Protein AF-A0A1V5JWS6-F1 (afdb_monomer_lite)

Secondary structure (DSSP, 8-state):
--SSGGGS-HHHHHHHHHHHHHHHHHHHHHTHHHH--SEEEEEEEEE-SSSEEEEEEEEETTEEEEEEEEEE-SSTTSPPEEEEEEETTEEHHHHHHHHHHHHHHHS-HHHHHHHHHHHHHHHHHT-

Structure (mmCIF, N/CA/C/O backbone):
data_AF-A0A1V5JWS6-F1
#
_entry.id   AF-A0A1V5JWS6-F1
#
loop_
_atom_site.group_PDB
_atom_site.id
_atom_site.type_symbol
_atom_site.label_atom_id
_atom_site.label_alt_id
_atom_site.label_comp_id
_atom_site.label_asym_id
_atom_site.label_entity_id
_atom_site.label_seq_id
_atom_site.pdbx_PDB_ins_code
_atom_site.Cartn_x
_atom_site.Cartn_y
_atom_site.Cartn_z
_atom_site.occupancy
_atom_site.B_iso_or_equiv
_atom_site.auth_seq_id
_atom_site.auth_comp_id
_atom_site.auth_asym_id
_atom_site.auth_atom_id
_atom_site.pdbx_PDB_model_num
ATOM 1 N N . MET A 1 1 ? -1.073 8.349 -0.231 1.00 43.94 1 MET A N 1
ATOM 2 C CA . MET A 1 1 ? -1.760 7.621 0.883 1.00 43.94 1 MET A CA 1
ATOM 3 C C . MET A 1 1 ? -2.513 8.526 1.893 1.00 43.94 1 MET A C 1
ATOM 5 O O . MET A 1 1 ? -2.776 8.105 3.016 1.00 43.94 1 MET A O 1
ATOM 9 N N . THR A 1 2 ? -2.927 9.748 1.540 1.00 46.72 2 THR A N 1
ATOM 10 C CA . THR A 1 2 ? -3.382 10.764 2.520 1.00 46.72 2 THR A CA 1
ATOM 11 C C . THR A 1 2 ? -4.887 10.814 2.816 1.00 46.72 2 THR A C 1
ATOM 13 O O . THR A 1 2 ? -5.272 11.466 3.775 1.00 46.72 2 THR A O 1
ATOM 16 N N . THR A 1 3 ? -5.767 10.122 2.081 1.00 59.97 3 THR A N 1
ATOM 17 C CA . THR A 1 3 ? -7.222 10.414 2.160 1.00 59.97 3 THR A CA 1
ATOM 18 C C . THR A 1 3 ? -8.079 9.500 3.051 1.00 59.97 3 THR A C 1
ATOM 20 O O . THR A 1 3 ? -9.277 9.743 3.152 1.00 59.97 3 THR A O 1
ATOM 23 N N . PHE A 1 4 ? -7.549 8.426 3.650 1.00 70.19 4 PHE A N 1
ATOM 24 C CA . 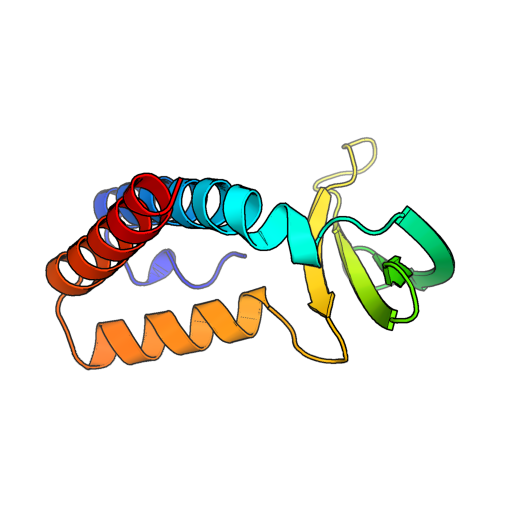PHE A 1 4 ? -8.373 7.523 4.482 1.00 70.19 4 PHE A CA 1
ATOM 25 C C . PHE A 1 4 ? -8.451 7.985 5.945 1.00 70.19 4 PHE A C 1
ATOM 27 O O . PHE A 1 4 ? -9.533 8.166 6.492 1.00 70.19 4 PHE A O 1
ATOM 34 N N . CYS A 1 5 ? -7.296 8.257 6.553 1.00 76.62 5 CYS A N 1
ATOM 35 C CA . CYS A 1 5 ? -7.201 8.702 7.942 1.00 76.62 5 CYS A CA 1
ATOM 36 C C . CYS A 1 5 ? -7.892 10.030 8.298 1.00 76.62 5 CYS A C 1
ATOM 38 O O . CYS A 1 5 ? -8.340 10.120 9.435 1.00 76.62 5 CYS A O 1
ATOM 40 N N . PRO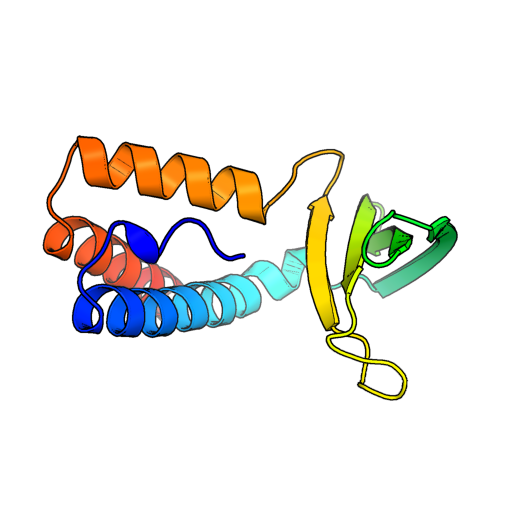 A 1 6 ? -8.017 11.038 7.410 1.00 73.56 6 PRO A N 1
ATOM 41 C CA . PRO A 1 6 ? -8.716 12.282 7.747 1.00 73.56 6 PRO A CA 1
ATOM 42 C C . PRO A 1 6 ? -10.186 12.095 8.146 1.00 73.56 6 PRO A C 1
ATOM 44 O O . PRO A 1 6 ? -10.759 12.978 8.769 1.00 73.56 6 PRO A O 1
ATOM 47 N N . LYS A 1 7 ? -10.801 10.954 7.802 1.00 76.44 7 LYS A N 1
ATOM 48 C CA . LYS A 1 7 ? -12.180 10.611 8.185 1.00 76.44 7 LYS A CA 1
ATOM 49 C C . LYS A 1 7 ? -12.288 9.896 9.541 1.00 76.44 7 LYS A C 1
ATOM 51 O O . LYS A 1 7 ? -13.389 9.545 9.947 1.00 76.44 7 LYS A O 1
ATOM 56 N N . LEU A 1 8 ? -11.167 9.637 10.215 1.00 84.75 8 LEU A N 1
ATOM 57 C CA . LEU A 1 8 ? -11.093 8.912 11.485 1.00 84.75 8 LEU A CA 1
ATOM 58 C C . LEU A 1 8 ? -10.537 9.814 12.589 1.00 84.75 8 LEU A C 1
ATOM 60 O O . LEU A 1 8 ? -9.748 10.721 12.322 1.00 84.75 8 LEU A O 1
ATOM 64 N N . LYS A 1 9 ? -10.867 9.509 13.851 1.00 91.44 9 LYS A N 1
ATOM 65 C CA . LYS A 1 9 ? -10.172 10.125 14.993 1.00 91.44 9 LYS A CA 1
ATOM 66 C C . LYS A 1 9 ? -8.670 9.783 14.931 1.00 91.44 9 LYS A C 1
ATOM 68 O O . LYS A 1 9 ? -8.318 8.693 14.469 1.00 91.44 9 LYS A O 1
ATOM 73 N N . PRO A 1 10 ? -7.762 10.639 15.438 1.00 90.12 10 PRO A N 1
ATOM 74 C CA . PRO A 1 10 ? -6.320 10.369 15.401 1.00 90.12 10 PRO A CA 1
ATOM 75 C C . PRO A 1 10 ? -5.925 9.009 15.999 1.00 90.12 10 PRO A C 1
ATOM 77 O O . PRO A 1 10 ? -5.095 8.296 15.434 1.00 90.12 10 PRO A O 1
ATOM 80 N N . THR A 1 11 ? -6.571 8.613 17.100 1.00 92.50 11 THR A N 1
ATOM 81 C CA . THR A 1 11 ? -6.378 7.310 17.755 1.00 92.50 11 THR A CA 1
ATOM 82 C C . THR A 1 11 ? -6.822 6.146 16.870 1.00 92.50 11 THR A C 1
ATOM 84 O O . THR A 1 11 ? -6.060 5.202 16.681 1.00 92.50 11 THR A O 1
ATOM 87 N N . GLN A 1 12 ? -7.991 6.256 16.237 1.00 93.00 12 GLN A N 1
ATOM 88 C CA . GLN A 1 12 ? -8.510 5.266 15.289 1.00 93.00 12 GLN A CA 1
ATOM 89 C C . GLN A 1 12 ? -7.609 5.136 14.052 1.00 93.00 12 GLN A C 1
ATOM 91 O O . GLN A 1 12 ? -7.294 4.032 13.619 1.00 93.00 12 GLN A O 1
ATOM 96 N N . CYS A 1 13 ? -7.110 6.247 13.499 1.00 91.62 13 CYS A N 1
ATOM 97 C CA . CYS A 1 13 ? -6.147 6.191 12.395 1.00 91.62 13 CYS A CA 1
ATOM 98 C C . CYS A 1 13 ? -4.843 5.485 12.809 1.00 91.62 13 CYS A C 1
ATOM 100 O O . CYS A 1 13 ? -4.284 4.720 12.018 1.00 91.62 13 CYS A O 1
ATOM 102 N N . LYS A 1 14 ? -4.346 5.728 14.031 1.00 92.25 14 LYS A N 1
ATOM 103 C CA . LYS A 1 14 ? -3.151 5.052 14.556 1.00 92.25 14 LYS A CA 1
ATOM 104 C C . LYS A 1 14 ? -3.378 3.544 14.678 1.00 92.25 14 LYS A C 1
ATOM 106 O O . LYS A 1 14 ? -2.564 2.786 14.154 1.00 92.25 14 LYS A O 1
ATOM 111 N N . GLU A 1 15 ? -4.485 3.128 15.291 1.00 93.88 15 GLU A N 1
ATOM 112 C CA . GLU A 1 15 ? -4.831 1.709 15.436 1.00 93.88 15 GLU A CA 1
ATOM 113 C C . GLU A 1 15 ? -5.005 1.036 14.069 1.00 93.88 15 GLU A C 1
ATOM 115 O O . GLU A 1 15 ? -4.395 0.002 13.803 1.00 93.88 15 GLU A O 1
ATOM 120 N N . PHE A 1 16 ? -5.752 1.663 13.157 1.00 92.19 16 PHE A N 1
ATOM 121 C CA . PHE A 1 16 ? -5.933 1.149 11.802 1.00 92.19 16 PHE A CA 1
ATOM 122 C C . PHE A 1 16 ? -4.601 0.935 11.085 1.00 92.19 16 PHE A C 1
ATOM 124 O O . PHE A 1 16 ? -4.388 -0.127 10.506 1.00 92.19 16 PHE A O 1
ATOM 131 N N . LYS A 1 17 ? -3.683 1.912 11.134 1.00 90.56 17 LYS A N 1
ATOM 132 C CA . LYS A 1 17 ? -2.356 1.773 10.516 1.00 90.56 17 LYS A CA 1
ATOM 133 C C . LYS A 1 17 ? -1.596 0.584 11.093 1.00 90.56 17 LYS A C 1
ATOM 135 O O . LYS A 1 17 ? -1.024 -0.179 10.323 1.00 90.56 17 LYS A O 1
ATOM 140 N N . GLN A 1 18 ? -1.590 0.425 12.416 1.00 93.50 18 GLN A N 1
ATOM 141 C CA . GLN A 1 18 ? -0.894 -0.679 13.081 1.00 93.50 18 GLN A CA 1
ATOM 142 C C . GLN A 1 18 ? -1.459 -2.035 12.645 1.00 93.50 18 GLN A C 1
ATOM 144 O O . GLN A 1 18 ? -0.713 -2.868 12.131 1.00 93.50 18 GLN A O 1
ATOM 149 N N . VAL A 1 19 ? -2.777 -2.213 12.756 1.00 93.19 19 VAL A N 1
ATOM 150 C CA . VAL A 1 19 ? -3.462 -3.464 12.399 1.00 93.19 19 VAL A CA 1
ATOM 151 C C . VAL A 1 19 ? -3.326 -3.760 10.905 1.00 93.19 19 VAL A C 1
ATOM 153 O O . VAL A 1 19 ? -3.056 -4.890 10.513 1.00 93.19 19 VAL A O 1
ATOM 156 N N . PHE A 1 20 ? -3.458 -2.754 10.039 1.00 88.94 20 PHE A N 1
ATOM 157 C CA . PHE A 1 20 ? -3.332 -2.957 8.598 1.00 88.94 20 PHE A CA 1
ATOM 158 C C . PHE A 1 20 ? -1.898 -3.320 8.184 1.00 88.94 20 PHE A C 1
ATOM 160 O O . PHE A 1 20 ? -1.716 -4.199 7.345 1.00 88.94 20 PHE A O 1
ATOM 167 N N . ILE A 1 21 ? -0.872 -2.713 8.795 1.00 88.44 21 ILE A N 1
ATOM 168 C CA . ILE A 1 21 ? 0.532 -3.098 8.566 1.00 88.44 21 ILE A CA 1
ATOM 169 C C . ILE A 1 21 ? 0.765 -4.553 8.985 1.00 88.44 21 ILE A C 1
ATOM 171 O O . ILE A 1 21 ? 1.408 -5.298 8.245 1.00 88.44 21 ILE A O 1
ATOM 175 N N . GLU A 1 22 ? 0.243 -4.975 10.138 1.00 89.81 22 GLU A N 1
ATOM 176 C CA . GLU A 1 22 ? 0.346 -6.365 10.591 1.00 89.81 22 GLU A CA 1
ATOM 177 C C . GLU A 1 22 ? -0.383 -7.329 9.649 1.00 89.81 22 GLU A C 1
ATOM 179 O O . GLU A 1 22 ? 0.175 -8.364 9.284 1.00 89.81 22 GLU A O 1
ATOM 184 N N . LEU A 1 23 ? -1.582 -6.972 9.183 1.00 87.38 23 LEU A N 1
ATOM 185 C CA . LEU A 1 23 ? -2.329 -7.757 8.202 1.00 87.38 23 LEU A CA 1
ATOM 186 C C . LEU A 1 23 ? -1.536 -7.932 6.909 1.00 87.38 23 LEU A C 1
ATOM 188 O O . LEU A 1 23 ? -1.443 -9.047 6.397 1.00 87.38 23 LEU A O 1
ATOM 192 N N . ILE A 1 24 ? -0.945 -6.858 6.380 1.00 82.00 24 ILE A N 1
ATOM 193 C CA . ILE A 1 24 ? -0.111 -6.949 5.182 1.00 82.00 24 ILE A CA 1
ATOM 194 C C . ILE A 1 24 ? 1.113 -7.814 5.462 1.00 82.00 24 ILE A C 1
ATOM 196 O O . ILE A 1 24 ? 1.340 -8.743 4.709 1.00 82.00 24 ILE A O 1
ATOM 200 N N . ARG A 1 25 ? 1.851 -7.620 6.560 1.00 82.56 25 ARG A N 1
ATOM 201 C CA . ARG A 1 25 ? 3.010 -8.473 6.894 1.00 82.56 25 ARG A CA 1
ATOM 202 C C . ARG A 1 25 ? 2.635 -9.950 7.001 1.00 82.56 25 ARG A C 1
ATOM 204 O O . ARG A 1 25 ? 3.288 -10.791 6.394 1.00 82.56 25 ARG A O 1
ATOM 211 N N . THR A 1 26 ? 1.566 -10.263 7.725 1.00 81.38 26 THR A N 1
ATOM 212 C CA . THR A 1 26 ? 1.133 -11.643 7.982 1.00 81.38 26 THR A CA 1
ATOM 213 C C . THR A 1 26 ? 0.591 -12.299 6.714 1.00 81.38 26 THR A C 1
ATOM 215 O O . THR A 1 26 ? 0.991 -13.410 6.371 1.00 81.38 26 THR A O 1
ATOM 218 N N . SER A 1 27 ? -0.250 -11.584 5.960 1.00 73.50 27 SER A N 1
ATOM 219 C CA . SER A 1 27 ? -0.760 -12.070 4.675 1.00 73.50 27 SER A CA 1
ATOM 220 C C . SER A 1 27 ? 0.329 -12.148 3.614 1.00 73.50 27 SER A C 1
ATOM 222 O O . SER A 1 27 ? 0.278 -13.049 2.788 1.00 73.50 27 SER A O 1
ATOM 224 N N . SER A 1 28 ? 1.329 -11.263 3.648 1.00 60.44 28 SER A N 1
ATOM 225 C CA . SER A 1 28 ? 2.505 -11.324 2.789 1.00 60.44 28 SER A CA 1
ATOM 226 C C . SER A 1 28 ? 3.349 -12.536 3.112 1.00 60.44 28 SER A C 1
ATOM 228 O O . SER A 1 28 ? 3.798 -13.139 2.162 1.00 60.44 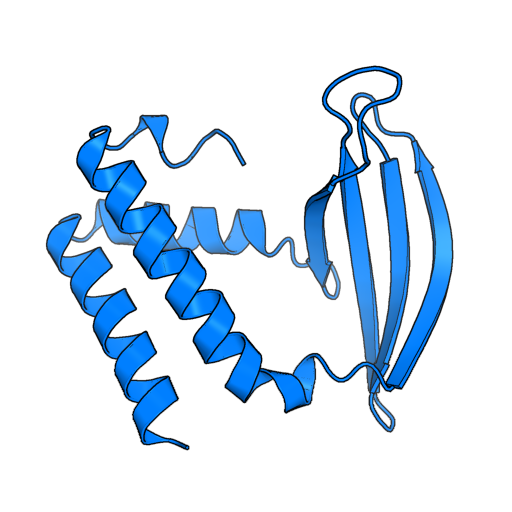28 SER A O 1
ATOM 230 N N . VAL A 1 29 ? 3.499 -12.968 4.373 1.00 52.84 29 VAL A N 1
ATOM 231 C CA . VAL A 1 29 ? 4.194 -14.232 4.696 1.00 52.84 29 VAL A CA 1
ATOM 232 C C . VAL A 1 29 ? 3.500 -15.437 4.050 1.00 52.84 29 VAL A C 1
ATOM 234 O O . VAL A 1 29 ? 4.173 -16.281 3.469 1.00 52.84 29 VAL A O 1
ATOM 237 N N . LYS A 1 30 ? 2.161 -15.484 4.041 1.00 53.00 30 LYS A N 1
ATOM 238 C CA . LYS A 1 30 ? 1.397 -16.523 3.321 1.00 53.00 30 LYS A CA 1
ATOM 239 C C . LYS A 1 30 ? 1.461 -16.345 1.797 1.00 53.00 30 LYS A C 1
ATOM 241 O O . LYS A 1 30 ? 1.637 -17.296 1.041 1.00 53.00 30 LYS A O 1
ATOM 246 N N . LYS A 1 31 ? 1.369 -15.097 1.331 1.00 49.78 31 LYS A N 1
ATOM 247 C CA . LYS A 1 31 ? 1.534 -14.699 -0.070 1.00 49.78 31 LYS A CA 1
ATOM 248 C C . LYS A 1 31 ? 3.001 -14.614 -0.492 1.00 49.78 31 LYS A C 1
ATOM 250 O O . LYS A 1 31 ? 3.238 -14.227 -1.627 1.00 49.78 31 LYS A O 1
ATOM 255 N N . LEU A 1 32 ? 3.984 -15.029 0.311 1.00 42.47 32 LEU A N 1
ATOM 256 C CA . LEU A 1 32 ? 5.358 -15.185 -0.172 1.00 42.47 32 LEU A CA 1
ATOM 257 C C . LEU A 1 32 ? 5.362 -16.230 -1.296 1.00 42.47 32 LEU A C 1
ATOM 259 O O . LEU A 1 32 ? 6.205 -16.159 -2.167 1.00 42.47 32 LEU A O 1
ATOM 263 N N . GLY A 1 33 ? 4.356 -17.109 -1.389 1.00 44.06 33 GLY A N 1
ATOM 264 C CA . GLY A 1 33 ? 4.121 -17.926 -2.583 1.00 44.06 33 GLY A CA 1
ATOM 265 C C . GLY A 1 33 ? 3.624 -17.182 -3.840 1.00 44.06 33 GLY A C 1
ATOM 266 O O . GLY A 1 33 ? 3.716 -17.756 -4.911 1.00 44.06 33 GLY A O 1
ATOM 267 N N . ARG A 1 34 ? 3.097 -15.948 -3.744 1.00 45.81 34 ARG A N 1
ATOM 268 C CA . ARG A 1 34 ? 2.684 -15.070 -4.873 1.00 45.81 34 ARG A CA 1
ATOM 269 C C . ARG A 1 34 ? 3.574 -13.828 -5.054 1.00 45.81 34 ARG A C 1
ATOM 271 O O . ARG A 1 34 ? 3.477 -13.163 -6.075 1.00 45.81 34 ARG A O 1
ATOM 278 N N . TYR A 1 35 ? 4.403 -13.501 -4.063 1.00 53.56 35 TYR A N 1
ATOM 279 C CA . TYR A 1 35 ? 5.378 -12.401 -4.087 1.00 53.56 35 TYR A CA 1
ATOM 280 C C . TYR A 1 35 ? 6.833 -12.894 -4.161 1.00 53.56 35 TYR A C 1
ATOM 282 O O . TYR A 1 35 ? 7.750 -12.077 -4.122 1.00 53.56 35 TYR A O 1
ATOM 290 N N . ARG A 1 36 ? 7.064 -14.210 -4.281 1.00 60.38 36 ARG A N 1
ATOM 291 C CA . ARG A 1 36 ? 8.321 -14.772 -4.791 1.00 60.38 36 ARG A CA 1
ATOM 292 C C . ARG A 1 36 ? 8.369 -14.479 -6.281 1.00 60.38 36 ARG A C 1
ATOM 294 O O . ARG A 1 36 ? 8.078 -15.340 -7.085 1.00 60.38 36 ARG A O 1
ATOM 301 N N . ALA A 1 37 ? 8.642 -13.246 -6.665 1.00 70.00 37 ALA A N 1
ATOM 302 C CA . ALA A 1 37 ? 9.152 -13.072 -8.007 1.00 70.00 37 ALA A CA 1
ATOM 303 C C . ALA A 1 37 ? 10.585 -13.613 -7.984 1.00 70.00 37 ALA A C 1
ATOM 305 O O . ALA A 1 37 ? 11.413 -13.134 -7.208 1.00 70.00 37 ALA A O 1
ATOM 306 N N . ASP A 1 38 ? 10.855 -14.636 -8.782 1.00 80.19 38 ASP A N 1
ATOM 307 C CA . ASP A 1 38 ? 12.199 -15.188 -8.947 1.00 80.19 38 ASP A CA 1
ATOM 308 C C . ASP A 1 38 ? 13.064 -14.222 -9.772 1.00 80.19 38 ASP A C 1
ATOM 310 O O . ASP A 1 38 ? 14.287 -14.184 -9.646 1.00 80.19 38 ASP A O 1
ATOM 314 N N . LYS A 1 39 ? 12.414 -13.405 -10.611 1.00 85.88 39 LYS A N 1
ATOM 315 C CA . LYS A 1 39 ? 13.044 -12.389 -11.448 1.00 85.88 39 LYS A CA 1
ATOM 316 C C . LYS A 1 39 ? 12.133 -11.176 -11.603 1.00 85.88 39 LYS A C 1
ATOM 318 O O . LYS A 1 39 ? 10.916 -11.311 -11.728 1.00 85.88 39 LYS A O 1
ATOM 323 N N . PHE A 1 40 ? 12.755 -10.005 -11.676 1.00 89.12 40 PHE A N 1
ATOM 324 C CA . PHE A 1 40 ? 12.120 -8.776 -12.132 1.00 89.12 40 PHE A CA 1
ATOM 325 C C . PHE A 1 40 ? 12.761 -8.306 -13.433 1.00 89.12 40 PHE A C 1
ATOM 327 O O . PHE A 1 40 ? 13.968 -8.450 -13.631 1.00 89.12 40 PHE A O 1
ATOM 334 N N . GLU A 1 41 ? 11.953 -7.724 -14.306 1.00 94.62 41 GLU A N 1
ATOM 335 C CA . GLU A 1 41 ? 12.404 -7.039 -15.510 1.00 94.62 41 GLU A CA 1
ATOM 336 C C . GLU A 1 41 ? 11.972 -5.581 -15.445 1.00 94.62 41 GLU A C 1
ATOM 338 O O . GLU A 1 41 ? 10.795 -5.286 -15.256 1.00 94.62 41 GLU A O 1
ATOM 343 N N . TYR A 1 42 ? 12.938 -4.676 -15.573 1.00 96.06 42 TYR A N 1
ATOM 344 C CA . TYR A 1 42 ? 12.694 -3.243 -15.648 1.00 96.06 42 TYR A CA 1
ATOM 345 C C . TYR A 1 42 ? 12.368 -2.868 -17.093 1.00 96.06 42 TYR A C 1
ATOM 347 O O . TYR A 1 42 ? 13.176 -3.102 -17.988 1.00 96.06 42 TYR A O 1
ATOM 355 N N . LEU A 1 43 ? 11.189 -2.287 -17.307 1.00 96.81 43 LEU A N 1
ATOM 356 C CA . LEU A 1 43 ? 10.701 -1.907 -18.634 1.00 96.81 43 LEU A CA 1
ATOM 357 C C . LEU A 1 43 ? 10.914 -0.423 -18.949 1.00 96.81 43 LEU A C 1
ATOM 359 O O . LEU A 1 43 ? 10.688 0.001 -20.079 1.00 96.81 43 LEU A O 1
ATOM 363 N N . GLY A 1 44 ? 11.320 0.369 -17.957 1.00 97.12 44 GLY A N 1
ATOM 364 C CA . GLY A 1 44 ? 11.475 1.812 -18.084 1.00 97.12 44 GLY A CA 1
ATOM 365 C C . GLY A 1 44 ? 10.734 2.582 -17.002 1.00 97.12 44 GLY A C 1
ATOM 366 O O . GLY A 1 44 ? 10.077 2.016 -16.121 1.00 97.12 44 GLY A O 1
ATOM 367 N N . GLU A 1 45 ? 10.838 3.901 -17.095 1.00 96.56 45 GLU A N 1
ATOM 368 C CA . GLU A 1 45 ? 10.225 4.823 -16.157 1.00 96.56 45 GLU A CA 1
ATOM 369 C C . GLU A 1 45 ? 9.586 6.011 -16.874 1.00 96.56 45 GLU A C 1
ATOM 371 O O . GLU A 1 45 ? 10.072 6.477 -17.904 1.00 96.56 45 GLU A O 1
ATOM 376 N N . GLU A 1 46 ? 8.472 6.485 -16.327 1.00 96.25 46 GLU A N 1
ATOM 377 C CA . GLU A 1 46 ? 7.703 7.608 -16.853 1.00 96.25 46 GLU A CA 1
ATOM 378 C C . GLU A 1 46 ? 7.576 8.680 -15.765 1.00 96.25 46 GLU A C 1
ATOM 380 O O . GLU A 1 46 ? 7.047 8.393 -14.682 1.00 96.25 46 GLU A O 1
ATOM 385 N N . PRO A 1 47 ? 8.066 9.911 -15.999 1.00 94.44 47 PRO A N 1
ATOM 386 C CA . PRO A 1 47 ? 7.962 10.977 -15.015 1.00 94.44 47 PRO A CA 1
ATOM 387 C C . PRO A 1 47 ? 6.496 11.358 -14.787 1.00 94.44 47 PRO A C 1
ATOM 389 O O . PRO A 1 47 ? 5.705 11.463 -15.723 1.00 94.44 47 PRO A O 1
ATOM 392 N N . LEU A 1 48 ? 6.146 11.608 -13.527 1.00 89.25 48 LEU A N 1
ATOM 393 C CA . LEU A 1 48 ? 4.876 12.212 -13.137 1.00 89.25 48 LEU A CA 1
ATOM 394 C C . LEU A 1 48 ? 5.106 13.655 -12.687 1.00 89.25 48 LEU A C 1
ATOM 396 O O . LEU A 1 48 ? 6.230 14.067 -12.408 1.00 89.25 48 LEU A O 1
ATOM 400 N N . GLN A 1 49 ? 4.015 14.411 -12.545 1.00 86.31 49 GLN A N 1
ATOM 401 C CA . GLN A 1 49 ? 4.060 15.731 -11.912 1.00 86.31 49 GLN A CA 1
ATOM 402 C C . GLN A 1 49 ? 4.685 15.659 -10.507 1.00 86.31 49 GLN A C 1
ATOM 404 O O . GLN A 1 49 ? 5.489 16.511 -10.138 1.00 86.31 49 GLN A O 1
ATOM 409 N N . GLU A 1 50 ? 4.350 14.611 -9.750 1.00 85.19 50 GLU A N 1
ATOM 410 C CA . GLU A 1 50 ? 4.935 14.306 -8.447 1.00 85.19 50 GLU A CA 1
ATOM 411 C C . GLU A 1 50 ? 5.458 12.865 -8.444 1.00 85.19 50 GLU A C 1
ATOM 413 O O . GLU A 1 50 ? 4.721 11.912 -8.200 1.00 85.19 50 GLU A O 1
ATOM 418 N N . GLY A 1 51 ? 6.750 12.704 -8.738 1.00 91.56 51 GLY A N 1
ATOM 419 C CA . GLY A 1 51 ? 7.431 11.410 -8.692 1.00 91.56 51 GLY A CA 1
ATOM 420 C C . GLY A 1 51 ? 7.604 10.745 -10.056 1.00 91.56 51 GLY A C 1
ATOM 421 O O . GLY A 1 51 ? 7.735 11.418 -11.075 1.00 91.56 51 GLY A O 1
ATOM 422 N N . VAL A 1 52 ? 7.668 9.416 -10.066 1.00 96.19 52 VAL A N 1
ATOM 423 C CA . VAL A 1 52 ? 7.925 8.611 -11.267 1.00 96.19 52 VAL A CA 1
ATOM 424 C C . VAL A 1 52 ? 7.154 7.295 -11.199 1.00 96.19 52 VAL A C 1
ATOM 426 O O . VAL A 1 52 ? 7.012 6.705 -10.123 1.00 96.19 52 VAL A O 1
ATOM 429 N N . VAL A 1 53 ? 6.645 6.829 -12.337 1.00 96.38 53 VAL A N 1
ATOM 430 C CA . VAL A 1 53 ? 6.167 5.452 -12.486 1.00 96.38 53 VAL A CA 1
ATOM 431 C C . VAL A 1 53 ? 7.308 4.602 -13.013 1.00 96.38 53 VAL A C 1
ATOM 433 O O . VAL A 1 53 ? 7.791 4.846 -14.109 1.00 96.38 53 VAL A O 1
ATOM 436 N N . VAL A 1 54 ? 7.706 3.583 -12.262 1.00 96.75 54 VAL A N 1
ATOM 437 C CA . VAL A 1 54 ? 8.648 2.556 -12.715 1.00 96.75 54 VAL A CA 1
ATOM 438 C C . VAL A 1 54 ? 7.854 1.339 -13.163 1.00 96.75 54 VAL A C 1
ATOM 440 O O . VAL A 1 54 ? 7.102 0.762 -12.370 1.00 96.75 54 VAL A O 1
ATOM 443 N N . LYS A 1 55 ? 8.009 0.963 -14.434 1.00 96.38 55 LYS A N 1
ATOM 444 C CA . LYS A 1 55 ? 7.321 -0.175 -15.043 1.00 96.38 55 LYS A CA 1
ATOM 445 C C . LYS A 1 55 ? 8.159 -1.436 -14.900 1.00 96.38 55 LYS A C 1
ATOM 447 O O . LYS A 1 55 ? 9.335 -1.438 -15.271 1.00 96.38 55 LYS A O 1
ATOM 452 N N . THR A 1 56 ? 7.568 -2.506 -14.368 1.00 94.44 56 THR A N 1
ATOM 453 C CA . THR A 1 56 ? 8.271 -3.788 -14.218 1.00 94.44 56 THR A CA 1
ATOM 454 C C . THR A 1 56 ? 7.393 -4.986 -14.546 1.00 94.44 56 THR A C 1
ATOM 456 O O . THR A 1 56 ? 6.168 -4.927 -14.430 1.00 94.44 56 THR A O 1
ATOM 459 N N . LEU A 1 57 ? 8.034 -6.093 -14.915 1.00 92.00 57 LEU A N 1
ATOM 460 C CA . LEU A 1 57 ? 7.424 -7.420 -14.913 1.00 92.00 57 LEU A CA 1
ATOM 461 C C . LEU A 1 57 ? 8.017 -8.238 -13.775 1.00 92.00 57 LEU A C 1
ATOM 463 O O . LEU A 1 57 ? 9.238 -8.311 -13.627 1.00 92.00 57 LEU A O 1
ATOM 467 N N . ALA A 1 58 ? 7.153 -8.877 -12.998 1.00 88.75 58 ALA A N 1
ATOM 468 C CA . ALA A 1 58 ? 7.535 -9.844 -11.983 1.00 88.75 58 ALA A CA 1
ATOM 469 C C . ALA A 1 58 ? 7.247 -11.258 -12.499 1.00 88.75 58 ALA A C 1
ATOM 471 O O . ALA A 1 58 ? 6.130 -11.555 -12.924 1.00 88.75 58 ALA A O 1
ATOM 472 N N . TYR A 1 59 ? 8.252 -12.129 -12.450 1.00 87.06 59 TYR A N 1
ATOM 473 C CA . TYR A 1 59 ? 8.170 -13.511 -12.919 1.00 87.06 59 TYR A CA 1
ATOM 474 C C . TYR A 1 59 ? 8.191 -14.473 -11.740 1.00 87.06 59 TYR A C 1
ATOM 476 O O . TYR A 1 59 ? 9.079 -14.376 -10.893 1.00 87.06 59 TYR A O 1
ATOM 484 N N . TYR A 1 60 ? 7.266 -15.427 -11.711 1.00 80.19 60 TYR A N 1
ATOM 485 C CA . TYR A 1 60 ? 7.261 -16.520 -10.742 1.00 80.19 60 TYR A CA 1
ATOM 486 C C . TYR A 1 60 ? 6.948 -17.831 -11.446 1.00 80.19 60 TYR A C 1
ATOM 488 O O . TYR A 1 60 ? 5.849 -18.012 -11.975 1.00 80.19 60 TYR A O 1
ATOM 496 N N . LYS A 1 61 ? 7.897 -18.773 -11.436 1.00 82.19 61 LYS A N 1
ATOM 497 C CA . LYS A 1 61 ? 7.784 -20.014 -12.221 1.00 82.19 61 LYS A CA 1
ATOM 498 C C . LYS A 1 61 ? 7.460 -19.709 -13.699 1.00 82.19 61 LYS A C 1
ATOM 500 O O . LYS A 1 61 ? 8.265 -19.079 -14.373 1.00 82.19 61 LYS A O 1
ATOM 505 N N . ALA A 1 62 ? 6.310 -20.169 -14.202 1.00 83.00 62 ALA A N 1
ATOM 506 C CA . ALA A 1 62 ? 5.850 -19.939 -15.573 1.00 83.00 62 ALA A CA 1
ATOM 507 C C . ALA A 1 62 ? 4.946 -18.698 -15.717 1.00 83.00 62 ALA A C 1
ATOM 509 O O . ALA A 1 62 ? 4.606 -18.321 -16.837 1.00 83.00 62 ALA A O 1
ATOM 510 N N . ASP A 1 63 ? 4.568 -18.066 -14.603 1.00 82.94 63 ASP A N 1
ATOM 511 C CA . ASP A 1 63 ? 3.685 -16.906 -14.593 1.00 82.94 63 ASP A CA 1
ATOM 512 C C . ASP A 1 63 ? 4.492 -15.606 -14.666 1.00 82.94 63 ASP A C 1
ATOM 514 O O . ASP A 1 63 ? 5.592 -15.484 -14.113 1.00 82.94 63 ASP A O 1
ATOM 518 N N . LYS A 1 64 ? 3.906 -14.601 -15.320 1.00 86.94 64 LYS A N 1
ATOM 519 C CA . LYS A 1 64 ? 4.391 -13.220 -15.317 1.00 86.94 64 LYS A CA 1
ATOM 520 C C . LYS A 1 64 ? 3.242 -12.279 -14.990 1.00 86.94 64 LYS A C 1
ATOM 522 O O . LYS A 1 64 ? 2.134 -12.477 -15.485 1.00 86.94 64 LYS A O 1
ATOM 527 N N . VAL A 1 65 ? 3.523 -11.259 -14.191 1.00 86.25 65 VAL A N 1
ATOM 528 C CA . VAL A 1 65 ? 2.557 -10.215 -13.831 1.00 86.25 65 VAL A CA 1
ATOM 529 C C . VAL A 1 65 ? 3.177 -8.843 -14.037 1.00 86.25 65 VAL A C 1
ATOM 531 O O . VAL A 1 65 ? 4.365 -8.637 -13.769 1.00 86.25 65 VAL A O 1
ATOM 534 N N . GLU A 1 66 ? 2.374 -7.900 -14.514 1.00 90.00 66 GLU A N 1
ATOM 535 C CA . GLU A 1 66 ? 2.774 -6.500 -14.568 1.00 90.00 66 GLU A CA 1
ATOM 536 C C . GLU A 1 66 ? 2.732 -5.925 -13.155 1.00 90.00 66 GLU A C 1
ATOM 538 O O . GLU A 1 66 ? 1.713 -6.017 -12.469 1.00 90.00 66 GLU A O 1
ATOM 543 N N . LEU A 1 67 ? 3.842 -5.339 -12.710 1.00 90.19 67 LEU A N 1
ATOM 544 C CA . LEU A 1 67 ? 3.964 -4.747 -11.387 1.00 90.19 67 LEU A CA 1
ATOM 545 C C . LEU A 1 67 ? 4.626 -3.377 -11.503 1.00 90.19 67 LEU A C 1
ATOM 547 O O . LEU A 1 67 ? 5.846 -3.247 -11.539 1.00 90.19 67 LEU A O 1
ATOM 551 N N . ASN A 1 68 ? 3.806 -2.335 -11.540 1.00 92.31 68 ASN A N 1
ATOM 552 C CA . ASN A 1 68 ? 4.295 -0.968 -11.670 1.00 92.31 68 ASN A CA 1
ATOM 553 C C . ASN A 1 68 ? 4.307 -0.278 -10.314 1.00 92.31 68 ASN A C 1
ATOM 555 O O . ASN A 1 68 ? 3.379 -0.434 -9.517 1.00 92.31 68 ASN A O 1
ATOM 559 N N . TYR A 1 69 ? 5.332 0.531 -10.073 1.00 92.38 69 TYR A N 1
ATOM 560 C CA . TYR A 1 69 ? 5.512 1.266 -8.829 1.00 92.38 69 TYR A CA 1
ATOM 561 C C . TYR A 1 69 ? 5.410 2.761 -9.079 1.00 92.38 69 TYR A C 1
ATOM 563 O O . TYR A 1 69 ? 6.063 3.286 -9.972 1.00 92.38 69 TYR A O 1
ATOM 571 N N . THR A 1 70 ? 4.656 3.465 -8.241 1.00 93.12 70 THR A N 1
ATOM 572 C CA . THR A 1 70 ? 4.766 4.923 -8.139 1.00 93.12 70 THR A CA 1
ATOM 573 C C . THR A 1 70 ? 5.775 5.236 -7.048 1.00 93.12 70 THR A C 1
ATOM 575 O O . TH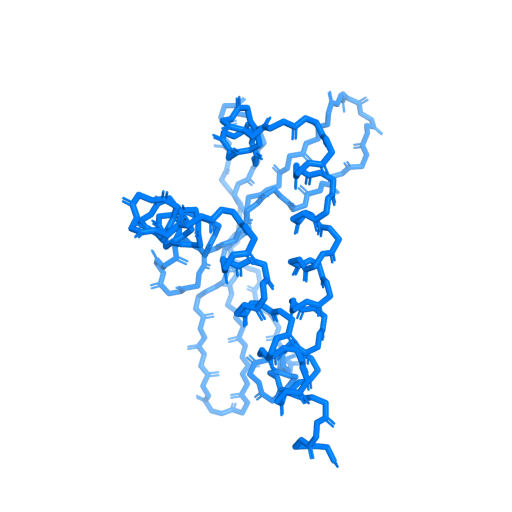R A 1 70 ? 5.542 4.897 -5.882 1.00 93.12 70 THR A O 1
ATOM 578 N N . LEU A 1 71 ? 6.889 5.865 -7.410 1.00 93.75 71 LEU A N 1
ATOM 579 C CA . LEU A 1 71 ? 7.892 6.332 -6.463 1.00 93.75 71 LEU A CA 1
ATOM 580 C C . LEU A 1 71 ? 7.791 7.839 -6.272 1.00 93.75 71 LEU A C 1
ATOM 582 O O . LEU A 1 71 ? 7.719 8.604 -7.228 1.00 93.75 71 LEU A O 1
ATOM 586 N N . GLU A 1 72 ? 7.854 8.260 -5.016 1.00 93.81 72 GLU A N 1
ATOM 587 C CA . GLU A 1 72 ? 7.832 9.660 -4.609 1.00 93.81 72 GLU A CA 1
ATOM 588 C C . GLU A 1 72 ? 9.026 9.948 -3.691 1.00 93.81 72 GLU A C 1
ATOM 590 O O . GLU A 1 72 ? 9.464 9.095 -2.909 1.00 93.81 72 GLU A O 1
ATOM 595 N N . ARG A 1 73 ? 9.535 11.180 -3.742 1.00 91.25 73 ARG A N 1
ATOM 596 C CA . ARG A 1 73 ? 10.506 11.711 -2.778 1.00 91.25 73 ARG A CA 1
ATOM 597 C C . ARG A 1 73 ? 9.931 12.969 -2.146 1.00 91.25 73 ARG A C 1
ATOM 599 O O . ARG A 1 73 ? 9.312 13.779 -2.824 1.00 91.25 73 ARG A O 1
ATOM 606 N N . ARG A 1 74 ? 10.134 13.139 -0.839 1.00 87.12 74 ARG A N 1
ATOM 607 C CA . ARG A 1 74 ? 9.550 14.271 -0.093 1.00 87.12 74 ARG A CA 1
ATOM 608 C C . ARG A 1 74 ? 10.249 15.606 -0.348 1.00 87.12 74 ARG A C 1
ATOM 610 O O . ARG A 1 74 ? 9.657 16.646 -0.104 1.00 87.12 74 ARG A O 1
ATOM 617 N N . ALA A 1 75 ? 11.509 15.559 -0.762 1.00 88.81 75 ALA A N 1
ATOM 618 C CA . ALA A 1 75 ? 12.342 16.718 -1.048 1.00 88.81 75 ALA A CA 1
ATOM 619 C C . ALA A 1 75 ? 13.502 16.298 -1.971 1.00 88.81 75 ALA A C 1
ATOM 621 O O . ALA A 1 75 ? 13.816 15.101 -2.044 1.00 88.81 75 ALA A O 1
ATOM 622 N N . PRO A 1 76 ? 14.165 17.245 -2.657 1.00 88.50 76 PRO A N 1
ATOM 623 C CA . PRO A 1 76 ? 15.440 16.981 -3.319 1.00 88.50 76 PRO A CA 1
ATOM 624 C C . PRO A 1 76 ? 16.448 16.356 -2.340 1.00 88.50 76 PRO A C 1
ATOM 626 O O . PRO A 1 76 ? 16.555 16.787 -1.196 1.00 88.50 76 PRO A O 1
ATOM 629 N N . GLY A 1 77 ? 17.144 15.298 -2.764 1.00 88.88 77 GLY A N 1
ATOM 630 C CA . GLY A 1 77 ? 18.100 14.560 -1.923 1.00 88.88 77 GLY A CA 1
ATOM 631 C C . GLY A 1 77 ? 17.485 13.582 -0.908 1.00 88.88 77 GLY A C 1
ATOM 632 O O . GLY A 1 77 ? 18.213 12.785 -0.322 1.00 88.88 77 GLY A O 1
ATOM 633 N N . ALA A 1 78 ? 16.161 13.577 -0.713 1.00 91.62 78 ALA A N 1
ATOM 634 C CA . ALA A 1 78 ? 15.494 12.571 0.113 1.00 91.62 78 ALA A CA 1
ATOM 635 C C . ALA A 1 78 ? 15.419 11.211 -0.614 1.00 91.62 78 ALA A C 1
ATOM 637 O O . ALA A 1 78 ? 15.301 11.182 -1.843 1.00 91.62 78 ALA A O 1
ATOM 638 N N . PRO A 1 79 ? 15.415 10.080 0.118 1.00 93.31 79 PRO A N 1
ATOM 639 C CA . PRO A 1 79 ? 15.286 8.766 -0.498 1.00 93.31 79 PRO A CA 1
ATOM 640 C C . PRO A 1 79 ? 13.925 8.608 -1.182 1.00 93.31 79 PRO A C 1
ATOM 642 O O . PRO A 1 79 ? 12.891 9.033 -0.649 1.00 93.31 79 PRO A O 1
ATOM 645 N N . TRP A 1 80 ? 13.933 7.940 -2.335 1.00 92.50 80 TRP A N 1
ATOM 646 C CA . TRP A 1 80 ? 12.721 7.499 -3.014 1.00 92.50 80 TRP A CA 1
ATOM 647 C C . TRP A 1 80 ? 11.971 6.479 -2.165 1.00 92.50 80 TRP A C 1
ATOM 649 O O . TRP A 1 80 ? 12.561 5.602 -1.530 1.00 92.50 80 TRP A O 1
ATOM 659 N N . LYS A 1 81 ? 10.648 6.597 -2.149 1.00 91.12 81 LYS A N 1
ATOM 660 C CA . LYS A 1 81 ? 9.756 5.661 -1.472 1.00 91.12 81 LYS A CA 1
ATOM 661 C C . LYS A 1 81 ? 8.663 5.235 -2.427 1.00 91.12 81 LYS A C 1
ATOM 663 O O . LYS A 1 81 ? 8.116 6.062 -3.148 1.00 91.12 81 LYS A O 1
ATOM 668 N N . ILE A 1 82 ? 8.306 3.959 -2.372 1.00 88.94 82 ILE A N 1
ATOM 669 C CA . ILE A 1 82 ? 7.127 3.449 -3.067 1.00 88.94 82 ILE A CA 1
ATOM 670 C C . ILE A 1 82 ? 5.894 4.044 -2.381 1.00 88.94 82 ILE A C 1
ATOM 672 O O . ILE A 1 82 ? 5.629 3.773 -1.207 1.00 88.94 82 ILE A O 1
ATOM 676 N N . ALA A 1 83 ? 5.160 4.874 -3.109 1.00 87.81 83 ALA A N 1
ATOM 677 C CA . ALA A 1 83 ? 3.918 5.487 -2.661 1.00 87.81 83 ALA A CA 1
ATOM 678 C C . ALA A 1 83 ? 2.690 4.652 -3.048 1.00 87.81 83 ALA A C 1
ATOM 680 O O . ALA A 1 83 ? 1.682 4.659 -2.333 1.00 87.81 83 ALA A O 1
ATOM 681 N N . ASN A 1 84 ? 2.784 3.921 -4.163 1.00 86.00 84 ASN A N 1
ATOM 682 C CA . ASN A 1 84 ? 1.742 3.042 -4.675 1.00 86.00 84 ASN A CA 1
ATOM 683 C C . ASN A 1 84 ? 2.332 1.913 -5.532 1.00 86.00 84 ASN A C 1
ATOM 685 O O . ASN A 1 84 ? 3.470 2.011 -5.991 1.00 86.00 84 ASN A O 1
ATOM 689 N N . TYR A 1 85 ? 1.540 0.871 -5.775 1.00 86.44 85 TYR A N 1
ATOM 690 C CA . TYR A 1 85 ? 1.835 -0.142 -6.779 1.00 86.44 85 TYR A CA 1
ATOM 691 C C . TYR A 1 85 ? 0.558 -0.664 -7.452 1.00 86.44 85 TYR A C 1
ATOM 693 O O . TYR A 1 85 ? -0.520 -0.723 -6.845 1.00 86.44 85 TYR A O 1
ATOM 701 N N . VAL A 1 86 ? 0.699 -1.053 -8.715 1.00 85.44 86 VAL A N 1
ATOM 702 C CA . VAL A 1 86 ? -0.363 -1.567 -9.586 1.00 85.44 86 VAL A CA 1
ATOM 703 C C . VAL A 1 86 ? 0.036 -2.963 -10.046 1.00 85.44 86 VAL A C 1
ATOM 705 O O . VAL A 1 86 ? 1.140 -3.124 -10.553 1.00 85.44 86 VAL A O 1
ATOM 708 N N . ILE A 1 87 ? -0.843 -3.950 -9.854 1.00 84.94 87 ILE A N 1
ATOM 709 C CA . ILE A 1 87 ? -0.636 -5.336 -10.307 1.00 84.94 87 ILE A CA 1
ATOM 710 C C . ILE A 1 87 ? -1.654 -5.636 -11.399 1.00 84.94 87 ILE A C 1
ATOM 712 O O . ILE A 1 87 ? -2.847 -5.541 -11.113 1.00 84.94 87 ILE A O 1
ATOM 716 N N . ASP A 1 88 ? -1.209 -5.961 -12.614 1.00 84.94 88 ASP A N 1
ATOM 717 C CA . ASP A 1 88 ? -2.071 -6.239 -13.778 1.00 84.94 88 ASP A CA 1
ATOM 718 C C . ASP A 1 88 ? -3.201 -5.196 -13.939 1.00 84.94 88 ASP A C 1
ATOM 720 O O . ASP A 1 88 ? -4.390 -5.509 -14.021 1.00 84.94 88 ASP A O 1
ATOM 724 N N . GLY A 1 89 ? -2.838 -3.911 -13.873 1.00 81.56 89 GLY A N 1
ATOM 725 C CA . GLY A 1 89 ? -3.780 -2.786 -13.961 1.00 81.56 89 GLY A CA 1
ATOM 726 C C . GLY A 1 89 ? -4.608 -2.509 -12.694 1.00 81.56 89 GLY A C 1
ATOM 727 O O . GLY A 1 89 ? -5.332 -1.512 -12.632 1.00 81.56 89 GLY A O 1
ATOM 728 N N . VAL A 1 90 ? -4.492 -3.329 -11.646 1.00 80.06 90 VAL A N 1
ATOM 729 C CA . VAL A 1 90 ? -5.211 -3.147 -10.378 1.00 80.06 90 VAL A CA 1
ATOM 730 C C . VAL A 1 90 ? -4.384 -2.327 -9.388 1.00 80.06 90 VAL A C 1
ATOM 732 O O . VAL A 1 90 ? -3.448 -2.819 -8.753 1.00 80.06 90 VAL A O 1
ATOM 735 N N . ASP A 1 91 ? -4.784 -1.068 -9.192 1.00 82.38 91 ASP A N 1
ATOM 736 C CA . ASP A 1 91 ? -4.257 -0.212 -8.123 1.00 82.38 91 ASP A CA 1
ATOM 737 C C . ASP A 1 91 ? -4.665 -0.768 -6.756 1.00 82.38 91 ASP A C 1
ATOM 739 O O . ASP A 1 91 ? -5.824 -0.690 -6.319 1.00 82.38 91 ASP A O 1
ATOM 743 N N . THR A 1 92 ? -3.683 -1.334 -6.064 1.00 76.94 92 THR A N 1
ATOM 744 C CA . THR A 1 92 ? -3.934 -2.066 -4.829 1.00 76.94 92 THR A CA 1
ATOM 745 C C . THR A 1 92 ? -4.286 -1.121 -3.680 1.00 76.94 92 THR A C 1
ATOM 747 O O . THR A 1 92 ? -5.204 -1.408 -2.904 1.00 76.94 92 THR A O 1
ATOM 750 N N . VAL A 1 93 ? -3.635 0.044 -3.584 1.00 79.12 93 VAL A N 1
ATOM 751 C CA . VAL A 1 93 ? -3.926 1.035 -2.535 1.00 79.12 93 VAL A CA 1
ATOM 752 C C . VAL A 1 93 ? -5.332 1.607 -2.715 1.00 79.12 93 VAL A C 1
ATOM 754 O O . VAL A 1 93 ? -6.095 1.699 -1.746 1.00 79.12 93 VAL A O 1
ATOM 757 N N . ARG A 1 94 ? -5.715 1.955 -3.948 1.00 82.31 94 ARG A N 1
ATOM 758 C CA . ARG A 1 94 ? -7.058 2.453 -4.276 1.00 82.31 94 ARG A CA 1
ATOM 759 C C . ARG 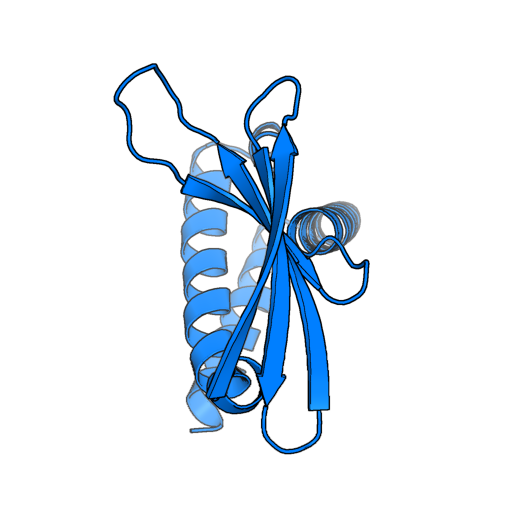A 1 94 ? -8.123 1.396 -4.011 1.00 82.31 94 ARG A C 1
ATOM 761 O O . ARG A 1 94 ? -9.170 1.731 -3.448 1.00 82.31 94 ARG A O 1
ATOM 768 N N . ASN A 1 95 ? -7.860 0.138 -4.359 1.00 81.94 95 ASN A N 1
ATOM 769 C CA . ASN A 1 95 ? -8.771 -0.971 -4.094 1.00 81.94 95 ASN A CA 1
ATOM 770 C C . ASN A 1 95 ? -9.017 -1.150 -2.586 1.00 81.94 95 ASN A C 1
ATOM 772 O O . ASN A 1 95 ? -10.169 -1.140 -2.147 1.00 81.94 95 ASN A O 1
ATOM 776 N N . TYR A 1 96 ? -7.959 -1.203 -1.767 1.00 83.69 96 TYR A N 1
ATOM 777 C CA . TYR A 1 96 ? -8.102 -1.284 -0.309 1.00 83.69 96 TYR A CA 1
ATOM 778 C C . TYR A 1 96 ? -8.854 -0.085 0.269 1.00 83.69 96 TYR A C 1
ATOM 780 O O . TYR A 1 96 ? -9.780 -0.259 1.062 1.00 83.69 96 TYR A O 1
ATOM 788 N N . LYS A 1 97 ? -8.528 1.135 -0.173 1.00 83.75 97 LYS A N 1
ATOM 789 C CA . LYS A 1 97 ? -9.244 2.346 0.249 1.00 83.75 97 LYS A CA 1
ATOM 790 C C . LYS A 1 97 ? -10.743 2.243 -0.049 1.00 83.75 97 LYS A C 1
ATOM 792 O O . LYS A 1 97 ? -11.550 2.581 0.819 1.00 83.75 97 LYS A O 1
ATOM 797 N N . LYS A 1 98 ? -11.128 1.768 -1.241 1.00 86.56 98 LYS A N 1
ATOM 798 C CA . LYS A 1 98 ? -12.537 1.557 -1.618 1.00 86.56 98 LYS A CA 1
ATOM 799 C C . LYS A 1 98 ? -13.212 0.533 -0.702 1.00 86.56 98 LYS A C 1
ATOM 801 O O . LYS A 1 98 ? -14.307 0.798 -0.212 1.00 86.56 98 LYS A O 1
ATOM 806 N N . GLN A 1 99 ? -12.554 -0.594 -0.430 1.00 86.00 99 GLN A N 1
ATOM 807 C CA . GLN A 1 99 ?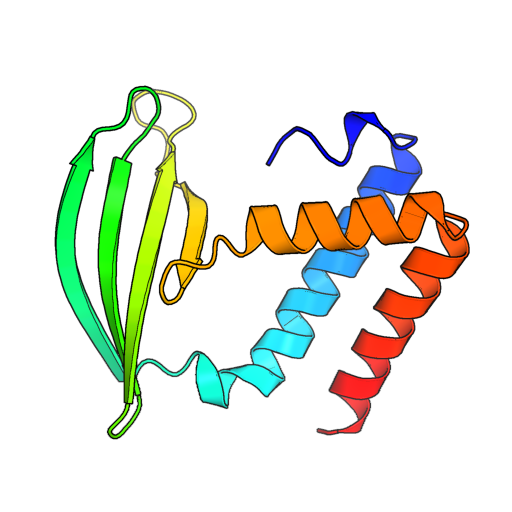 -13.090 -1.644 0.441 1.00 86.00 99 GLN A CA 1
ATOM 808 C C . GLN A 1 99 ? -13.305 -1.153 1.876 1.00 86.00 99 GLN A C 1
ATOM 810 O O . GLN A 1 99 ? -14.396 -1.326 2.413 1.00 86.00 99 GLN A O 1
ATOM 815 N N . PHE A 1 100 ? -12.317 -0.483 2.475 1.00 87.12 100 PHE A N 1
ATOM 816 C CA . PHE A 1 100 ? -12.451 0.038 3.838 1.00 87.12 100 PHE A CA 1
ATOM 817 C C . PHE A 1 100 ? -13.467 1.173 3.936 1.00 87.12 100 PHE A C 1
ATOM 819 O O . PHE A 1 100 ? -14.217 1.234 4.903 1.00 87.12 100 PHE A O 1
ATOM 826 N N . THR A 1 101 ? -13.548 2.038 2.920 1.00 86.81 101 THR A N 1
ATOM 827 C CA . THR A 1 101 ? -14.578 3.089 2.875 1.00 86.81 101 THR A CA 1
ATOM 828 C C . THR A 1 101 ? -15.980 2.480 2.841 1.00 86.81 101 THR A C 1
ATOM 830 O O . THR A 1 101 ? -16.856 2.942 3.562 1.00 86.81 101 THR A O 1
ATOM 833 N N . ARG A 1 102 ? -16.192 1.423 2.043 1.00 87.81 102 ARG A N 1
ATOM 834 C CA . ARG A 1 102 ? -17.472 0.702 2.008 1.00 87.81 102 ARG A CA 1
ATOM 835 C C . ARG A 1 102 ? -17.782 0.039 3.349 1.00 87.81 102 ARG A C 1
ATOM 837 O O . ARG A 1 102 ? -18.911 0.116 3.808 1.00 87.81 102 ARG A O 1
ATOM 844 N N . LEU A 1 103 ? -16.784 -0.584 3.972 1.00 86.62 103 LEU A N 1
ATOM 845 C CA . LEU A 1 103 ? -16.958 -1.273 5.247 1.00 86.62 103 LEU A CA 1
ATOM 846 C C . LEU A 1 103 ? -17.333 -0.301 6.376 1.00 86.62 103 LEU A C 1
ATOM 848 O O . LEU A 1 103 ? -18.271 -0.571 7.112 1.00 86.62 103 LEU A O 1
ATOM 852 N N . LEU A 1 104 ? -16.679 0.861 6.452 1.00 87.31 104 LEU A N 1
ATOM 853 C CA . LEU A 1 104 ? -17.017 1.915 7.420 1.00 87.31 104 LEU A CA 1
ATOM 854 C C . LEU A 1 104 ? -18.382 2.570 7.175 1.00 87.31 104 LEU A C 1
ATOM 856 O O . LEU A 1 104 ? -18.932 3.180 8.083 1.00 87.31 104 LEU A O 1
ATOM 860 N N . ALA A 1 105 ? -18.927 2.473 5.960 1.00 87.38 105 ALA A N 1
ATOM 861 C CA . ALA A 1 105 ? -20.290 2.922 5.680 1.00 87.38 105 ALA A CA 1
ATOM 862 C C . ALA A 1 105 ? -21.352 1.925 6.178 1.00 87.38 105 ALA A C 1
ATOM 864 O O . ALA A 1 105 ? -22.515 2.291 6.306 1.00 87.38 105 ALA A O 1
ATOM 865 N N . GLN A 1 106 ? -20.967 0.670 6.430 1.00 89.25 106 GLN A N 1
ATOM 866 C CA . GLN A 1 106 ? -21.871 -0.414 6.828 1.00 89.25 106 GLN A CA 1
ATOM 867 C C . GLN A 1 106 ? -21.725 -0.790 8.307 1.00 89.25 106 GLN A C 1
ATOM 869 O O . GLN A 1 106 ? -22.660 -1.306 8.913 1.00 89.25 106 GLN A O 1
ATOM 874 N N . GLU A 1 107 ? -20.547 -0.573 8.890 1.00 89.88 107 GLU A N 1
ATOM 875 C CA . GLU A 1 107 ? -20.175 -1.075 10.209 1.00 89.88 107 GLU A CA 1
ATOM 876 C C . GLU A 1 107 ? -19.366 -0.037 10.989 1.00 89.88 107 GLU A C 1
ATOM 878 O O . GLU A 1 107 ? -18.747 0.860 10.415 1.00 89.88 107 GLU A O 1
ATOM 883 N N . SER A 1 108 ? -19.341 -0.179 12.318 1.00 92.00 108 SER A N 1
ATOM 884 C CA . SER A 1 108 ? -18.514 0.681 13.163 1.00 92.00 108 SER A CA 1
ATOM 885 C C . SER A 1 108 ? -17.022 0.423 12.931 1.00 92.00 108 SER A C 1
ATOM 887 O O . SER A 1 108 ? -16.605 -0.646 12.468 1.00 92.00 108 SER A O 1
ATOM 889 N N . PHE A 1 109 ? -16.197 1.407 13.292 1.00 92.56 109 PHE A N 1
ATOM 890 C CA . PHE A 1 109 ? -14.743 1.293 13.210 1.00 92.56 109 PHE A CA 1
ATOM 891 C C . PHE A 1 109 ? -14.219 0.074 13.987 1.00 92.56 109 PHE A C 1
ATOM 893 O O . PHE A 1 109 ? -13.351 -0.650 13.503 1.00 92.56 109 PHE A O 1
ATOM 900 N N . GLU A 1 110 ? -14.791 -0.188 15.159 1.00 94.06 110 GLU A N 1
ATOM 901 C CA . GLU A 1 110 ? -14.418 -1.286 16.050 1.00 94.06 110 GLU A CA 1
ATOM 902 C C . GLU A 1 110 ? -14.674 -2.640 15.378 1.00 94.06 110 GLU A C 1
ATOM 904 O O . GLU A 1 110 ? -13.777 -3.481 15.339 1.00 94.06 110 GLU A O 1
ATOM 909 N N . LYS A 1 111 ? -15.847 -2.817 14.751 1.00 94.12 111 LYS A N 1
ATOM 910 C CA . LYS A 1 111 ? -16.182 -4.033 13.989 1.00 94.12 111 LYS A CA 1
ATOM 911 C C . LYS A 1 111 ? -15.248 -4.241 12.798 1.00 94.12 111 LYS A C 1
ATOM 913 O O . LYS A 1 111 ? -14.797 -5.360 12.547 1.00 94.12 111 LYS A O 1
ATOM 918 N N . MET A 1 112 ? -14.909 -3.166 12.081 1.00 92.88 112 MET A N 1
ATOM 919 C CA . MET A 1 112 ? -13.919 -3.233 11.004 1.00 92.88 112 MET A CA 1
ATOM 920 C C . MET A 1 112 ? -12.565 -3.727 11.530 1.00 92.88 112 MET A C 1
ATOM 922 O O . MET A 1 112 ? -11.972 -4.624 10.932 1.00 92.88 112 MET A O 1
ATOM 926 N N . ILE A 1 113 ? -12.065 -3.155 12.627 1.00 94.62 113 ILE A N 1
ATOM 927 C CA . ILE A 1 113 ? -10.772 -3.538 13.207 1.00 94.62 113 ILE A CA 1
ATOM 928 C C . ILE A 1 113 ? -10.789 -4.982 13.705 1.00 94.62 113 ILE A C 1
ATOM 930 O O . ILE A 1 113 ? -9.837 -5.718 13.445 1.00 94.62 113 ILE A O 1
ATOM 934 N N . GLU A 1 114 ? -11.868 -5.410 14.359 1.00 95.06 114 GLU A N 1
ATOM 935 C CA . GLU A 1 114 ? -12.039 -6.790 14.809 1.00 95.06 114 GLU A CA 1
ATOM 936 C C . GLU A 1 114 ? -11.935 -7.775 13.637 1.00 95.06 114 GLU A C 1
ATOM 938 O O . GLU A 1 114 ? -11.216 -8.771 13.720 1.00 95.06 114 GLU A O 1
ATOM 943 N N . ARG A 1 115 ? -12.558 -7.460 12.494 1.00 92.44 115 ARG A N 1
ATOM 944 C CA . ARG A 1 115 ? -12.437 -8.271 11.272 1.00 92.44 115 ARG A CA 1
ATOM 945 C C . ARG A 1 115 ? -11.005 -8.359 10.752 1.00 92.44 115 ARG A C 1
ATOM 947 O O . ARG A 1 115 ? -10.593 -9.425 10.299 1.00 92.44 115 ARG A O 1
ATOM 954 N N . LEU A 1 116 ? -10.242 -7.265 10.789 1.00 91.75 116 LEU A N 1
ATOM 955 C CA . LEU A 1 116 ? -8.839 -7.287 10.359 1.00 91.75 116 LEU A CA 1
ATOM 956 C C . LEU A 1 116 ? -7.972 -8.115 11.311 1.00 91.75 116 LEU A C 1
ATOM 958 O O . LEU A 1 116 ? -7.165 -8.912 10.837 1.00 91.75 116 LEU A O 1
ATOM 962 N N . LYS A 1 117 ? -8.174 -7.970 12.627 1.00 94.31 117 LYS A N 1
ATOM 963 C CA . LYS A 1 117 ? -7.497 -8.775 13.656 1.00 94.31 117 LYS A CA 1
ATOM 964 C C . LYS A 1 117 ? -7.821 -10.262 13.490 1.00 94.31 117 LYS A C 1
ATOM 966 O O . LYS A 1 117 ? -6.910 -11.077 13.456 1.00 94.31 117 LYS A O 1
ATOM 971 N N . ARG A 1 118 ? -9.088 -10.612 13.252 1.00 94.50 118 ARG A N 1
ATOM 972 C CA . ARG A 1 118 ? -9.504 -11.996 12.977 1.00 94.50 118 ARG A CA 1
ATOM 973 C C . ARG A 1 118 ? -8.790 -12.586 11.761 1.00 94.50 118 ARG A C 1
ATOM 975 O O . ARG A 1 118 ? -8.240 -13.674 11.857 1.00 94.50 118 ARG A O 1
ATOM 982 N N . LYS A 1 119 ? -8.702 -11.836 10.655 1.00 90.12 119 LYS A N 1
ATOM 983 C CA . LYS A 1 119 ? -7.937 -12.266 9.470 1.00 90.12 119 LYS A CA 1
ATOM 984 C C . LYS A 1 119 ? -6.447 -12.458 9.750 1.00 90.12 119 LYS A C 1
ATOM 986 O O . LYS A 1 119 ? -5.832 -13.332 9.150 1.00 90.12 119 LYS A O 1
ATOM 991 N N . ILE A 1 120 ? -5.847 -11.634 10.610 1.00 91.12 120 ILE A N 1
ATOM 992 C CA . ILE A 1 120 ? -4.452 -11.820 11.031 1.00 91.12 120 ILE A CA 1
ATOM 993 C C . ILE A 1 120 ? -4.296 -13.168 11.738 1.00 91.12 120 ILE A C 1
ATOM 995 O O . ILE A 1 120 ? -3.397 -13.924 11.380 1.00 91.12 120 ILE A O 1
ATOM 999 N N . GLU A 1 121 ? -5.177 -13.478 12.689 1.00 92.44 121 GLU A N 1
ATOM 1000 C CA . GLU A 1 121 ? -5.127 -14.740 13.434 1.00 92.44 121 GLU A CA 1
ATOM 1001 C C . GLU A 1 121 ? -5.382 -15.953 12.530 1.00 92.44 121 GLU A C 1
ATOM 1003 O O . GLU A 1 121 ? -4.623 -16.916 12.585 1.00 92.44 121 GLU A O 1
ATOM 1008 N N . GLU A 1 122 ? -6.341 -15.871 11.603 1.00 89.62 122 GLU A N 1
ATOM 1009 C CA . GLU A 1 122 ? -6.552 -16.894 10.564 1.00 89.62 122 GLU A CA 1
ATOM 1010 C C . GLU A 1 122 ? -5.275 -17.151 9.741 1.00 89.62 122 GLU A C 1
ATOM 1012 O O . GLU A 1 122 ? -4.929 -18.296 9.460 1.00 89.62 122 GLU A O 1
ATOM 1017 N N . TYR A 1 123 ? -4.528 -16.102 9.374 1.00 85.25 123 TYR A N 1
ATOM 1018 C CA . TYR A 1 123 ? -3.260 -16.261 8.654 1.00 85.25 123 TYR A CA 1
ATOM 1019 C C . TYR A 1 123 ? -2.105 -16.778 9.518 1.00 85.25 123 TYR A C 1
ATOM 1021 O O . TYR A 1 123 ? -1.138 -17.298 8.962 1.00 85.25 123 TYR A O 1
ATOM 1029 N N . LYS A 1 124 ? -2.154 -16.595 10.841 1.00 84.56 124 LYS A N 1
ATOM 1030 C CA . LYS A 1 124 ? -1.151 -17.135 11.770 1.00 84.56 124 LYS A CA 1
ATOM 1031 C C . LYS A 1 124 ? -1.404 -18.609 12.082 1.00 84.56 124 LYS A C 1
ATOM 1033 O O . LYS A 1 124 ? -0.429 -19.335 12.214 1.00 84.56 124 LYS A O 1
ATOM 1038 N N . ALA A 1 125 ? -2.668 -19.018 12.199 1.00 82.12 125 ALA A N 1
ATOM 1039 C CA . ALA A 1 125 ? -3.074 -20.385 12.532 1.00 82.12 125 ALA A CA 1
ATOM 1040 C C . ALA A 1 125 ? -2.889 -21.382 11.374 1.00 82.12 125 ALA A C 1
ATOM 1042 O O . ALA A 1 125 ? -2.740 -22.571 11.614 1.00 82.12 125 ALA A O 1
ATOM 1043 N N . ASP A 1 126 ? -2.882 -20.899 10.131 1.00 65.25 126 ASP A N 1
ATOM 1044 C CA . ASP A 1 126 ? -2.608 -21.689 8.920 1.00 65.25 126 ASP A CA 1
ATOM 1045 C C . ASP A 1 126 ? -1.097 -21.740 8.579 1.00 65.25 126 ASP A C 1
ATOM 1047 O O . ASP A 1 126 ? -0.712 -21.717 7.408 1.00 65.25 126 ASP A O 1
ATOM 1051 N N . ARG A 1 127 ? -0.235 -21.694 9.606 1.00 56.50 127 ARG A N 1
ATOM 1052 C CA . ARG A 1 127 ? 1.227 -21.869 9.526 1.00 56.50 127 ARG A CA 1
ATOM 1053 C C . ARG A 1 127 ? 1.623 -23.208 10.122 1.00 56.50 127 ARG A C 1
ATOM 1055 O O . ARG A 1 127 ? 2.590 -23.786 9.585 1.00 56.50 127 ARG A O 1
#

Radius of gyration: 16.75 Å; chains: 1; bounding box: 40×39×36 Å

Sequence (127 aa):
MTTFCPKLKPTQCKEFKQVFIELIRTSSVKKLGRYRADKFEYLGEEPLQEGVVVKTLAYYKADKVELNYTLERRAPGAPWKIANYVIDGVDTVRNYKKQFTRLLAQESFEKMIERLKRKIEEYKADR

pLDDT: mean 84.38, std 12.72, range [42.47, 97.12]

Foldseek 3Di:
DPPQPVVDDPVLSVLCVVLVVLLCVLVVVVCVVVVPQVDKDWPDWDDDPFAIKTWIWGHDDPDIWTKIFGWGAPDVPGDIDGPWIAINNRTPVVVVSVVVVVVVVVDPSVVVSVVSVVSSVVSVVVD